Protein AF-A0A453GY41-F1 (afdb_monomer_lite)

Sequence (140 aa):
LYIAIGVFFAGWIEVSCWILTGERQTAVIRSKYVQVLLNQDMSFFDTYGNNGDIVSQVLSDVLLIQSALSEKVGNYIHNMATFFGGLVIGLVNCWQIALLTLATGPFIVAAGGISNIFLHRLAENIQDAYGEAASIAEQV

InterPro domains:
  IPR011527 ABC transporter type 1, transmembrane domain [PF00664] (1-139)
  IPR011527 ABC transporter type 1, transmembrane domain [PS50929] (1-140)
  IPR036640 ABC transporter type 1, transmembrane domain superfamily [G3DSA:1.20.1560.10] (1-140)
  IPR036640 ABC transporter type 1, transmembrane domain superfamily [SSF90123] (2-138)
  IPR039421 Type 1 protein exporter [PTHR24222] (2-140)

Radius of gyration: 24.47 Å; chains: 1; bounding box: 67×41×55 Å

pLDDT: mean 75.43, std 7.46, range [48.84, 91.19]

Foldseek 3Di:
DVVVVVCVVVVVVLVVVLLVVLVVLLVVLVVVVVVVVVPDDVVCCVVCVVPVVVVVVVVVVSNVVSCCVSPVVSVVVVVVCVVVVCLVVLVVPDPVVSVVCVVVVVVVVVVVVVVVVVVVVVVVVVVVVVVVVVVVVVVD

Structure (mmCIF, N/CA/C/O backbone):
data_AF-A0A453GY41-F1
#
_entry.id   AF-A0A453GY41-F1
#
loop_
_atom_site.group_PDB
_atom_site.id
_atom_site.type_symbol
_atom_site.label_atom_id
_atom_site.label_alt_id
_atom_site.label_comp_id
_atom_site.label_asym_id
_atom_site.label_entity_id
_atom_site.label_seq_id
_atom_site.pdbx_PDB_ins_code
_atom_site.Cartn_x
_atom_site.Cartn_y
_atom_site.Cartn_z
_atom_site.occupancy
_atom_site.B_iso_or_equiv
_atom_site.auth_seq_id
_atom_site.auth_comp_id
_atom_site.auth_asym_id
_atom_site.auth_atom_id
_atom_site.pdbx_PDB_model_num
ATOM 1 N N . LEU A 1 1 ? -17.980 -23.582 13.512 1.00 79.69 1 LEU A N 1
ATOM 2 C CA . LEU A 1 1 ? -17.403 -24.447 12.455 1.00 79.69 1 LEU A CA 1
ATOM 3 C C . LEU A 1 1 ? -17.817 -23.995 11.049 1.00 79.69 1 LEU A C 1
ATOM 5 O O . LEU A 1 1 ? -16.946 -23.618 10.287 1.00 79.69 1 LEU A O 1
ATOM 9 N N . TYR A 1 2 ? -19.117 -23.937 10.726 1.00 87.44 2 TYR A N 1
ATOM 10 C CA . TYR A 1 2 ? -19.609 -23.531 9.393 1.00 87.44 2 TYR A CA 1
ATOM 11 C C . TYR A 1 2 ? -19.155 -22.130 8.949 1.00 87.44 2 TYR A C 1
ATOM 13 O O . TYR A 1 2 ? -18.656 -21.960 7.843 1.00 87.44 2 TYR A O 1
ATOM 21 N N . ILE A 1 3 ? -19.260 -21.142 9.844 1.00 88.56 3 ILE A N 1
ATOM 22 C CA . ILE A 1 3 ? -18.827 -19.761 9.574 1.00 88.56 3 ILE A CA 1
ATOM 23 C C . ILE A 1 3 ? -17.307 -19.699 9.349 1.00 88.56 3 ILE A C 1
ATOM 25 O O . ILE A 1 3 ? -16.845 -19.000 8.459 1.00 88.56 3 ILE A O 1
ATOM 29 N N . ALA A 1 4 ? -16.532 -20.486 10.104 1.00 82.56 4 ALA A N 1
ATOM 30 C CA . ALA A 1 4 ? -15.076 -20.538 9.966 1.00 82.56 4 ALA A CA 1
ATOM 31 C C . ALA A 1 4 ? -14.651 -21.131 8.614 1.00 82.56 4 ALA A C 1
ATOM 33 O O . ALA A 1 4 ? -13.753 -20.601 7.970 1.00 82.56 4 ALA A O 1
ATOM 34 N N . ILE A 1 5 ? -15.338 -22.183 8.156 1.00 90.31 5 ILE A N 1
ATOM 35 C CA . ILE A 1 5 ? -15.110 -22.777 6.833 1.00 90.31 5 ILE A CA 1
ATOM 36 C C . ILE A 1 5 ? -15.463 -21.761 5.738 1.00 90.31 5 ILE A C 1
ATOM 38 O O . ILE A 1 5 ? -14.672 -21.549 4.8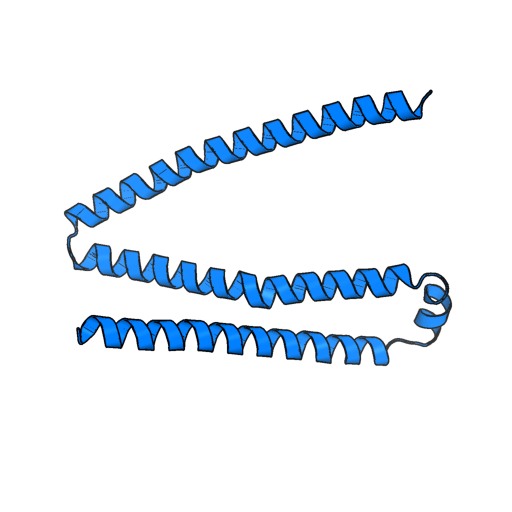25 1.00 90.31 5 ILE A O 1
ATOM 42 N N . GLY A 1 6 ? -16.606 -21.077 5.858 1.00 88.06 6 GLY A N 1
ATOM 43 C CA . GLY A 1 6 ? -17.023 -20.052 4.898 1.00 88.06 6 GLY A CA 1
ATOM 44 C C . GLY A 1 6 ? -16.030 -18.893 4.778 1.00 88.06 6 GLY A C 1
ATOM 45 O O . GLY A 1 6 ? -15.656 -18.528 3.667 1.00 88.06 6 GLY A O 1
ATOM 46 N N . VAL A 1 7 ? -15.550 -18.359 5.905 1.00 86.44 7 VAL A N 1
ATOM 47 C CA . VAL A 1 7 ? -14.554 -17.272 5.925 1.00 86.44 7 VAL A CA 1
ATOM 48 C C . VAL A 1 7 ? -13.214 -17.729 5.351 1.00 86.44 7 VAL A C 1
ATOM 50 O O . VAL A 1 7 ? -12.587 -16.976 4.612 1.00 86.44 7 VAL A O 1
ATOM 53 N N . PHE A 1 8 ? -12.793 -18.965 5.634 1.00 86.19 8 PHE A N 1
ATOM 54 C CA . PHE A 1 8 ? -11.551 -19.512 5.093 1.00 86.19 8 PHE A CA 1
ATOM 55 C C . PHE A 1 8 ? -11.587 -19.585 3.562 1.00 86.19 8 PHE A C 1
ATOM 57 O O . PHE A 1 8 ? -10.681 -19.087 2.898 1.00 86.19 8 PHE A O 1
ATOM 64 N N . PHE A 1 9 ? -12.660 -20.139 2.991 1.00 91.19 9 PHE A N 1
ATOM 65 C CA . PHE A 1 9 ? -12.811 -20.212 1.536 1.00 91.19 9 PHE A CA 1
ATOM 66 C C . PHE A 1 9 ? -12.986 -18.833 0.896 1.00 91.19 9 PHE A C 1
ATOM 68 O O . PHE A 1 9 ? -12.364 -18.564 -0.128 1.00 91.19 9 PHE A O 1
ATOM 75 N N . ALA A 1 10 ? -13.788 -17.951 1.495 1.00 84.19 10 ALA A N 1
ATOM 76 C CA . ALA A 1 10 ? -14.002 -16.605 0.974 1.00 84.19 10 ALA A CA 1
ATOM 77 C C . ALA A 1 10 ? -12.701 -15.788 0.949 1.00 84.19 10 ALA A C 1
ATOM 79 O O . ALA A 1 10 ? -12.360 -15.226 -0.089 1.00 84.19 10 ALA A O 1
ATOM 80 N N . GLY A 1 11 ? -11.938 -15.791 2.048 1.00 80.62 11 GLY A N 1
ATOM 81 C CA . GLY A 1 11 ? -10.648 -15.103 2.116 1.00 80.62 11 GLY A CA 1
ATOM 82 C C . GLY A 1 11 ? -9.624 -15.699 1.153 1.00 80.62 11 GLY A C 1
ATOM 83 O O . GLY A 1 11 ? -8.889 -14.967 0.493 1.00 80.62 11 GLY A O 1
ATOM 84 N N . TRP A 1 12 ? -9.609 -17.025 0.995 1.00 82.06 12 TRP A N 1
ATOM 85 C CA . TRP A 1 12 ? -8.694 -17.671 0.057 1.00 82.06 12 TRP A CA 1
ATOM 86 C C . TRP A 1 12 ? -9.007 -17.316 -1.403 1.00 82.06 12 TRP A C 1
ATOM 88 O O . TRP A 1 12 ? -8.086 -17.066 -2.183 1.00 82.06 12 TRP A O 1
ATOM 98 N N . ILE A 1 13 ? -10.291 -17.221 -1.765 1.00 85.81 13 ILE A N 1
ATOM 99 C CA . ILE A 1 13 ? -10.737 -16.778 -3.094 1.00 85.81 13 ILE A CA 1
ATOM 100 C C . ILE A 1 13 ? -10.410 -15.301 -3.318 1.00 85.81 13 ILE A C 1
ATOM 102 O O . ILE A 1 13 ? -9.930 -14.955 -4.396 1.00 85.81 13 ILE A O 1
ATOM 106 N N . GLU A 1 14 ? -10.639 -14.441 -2.326 1.00 79.25 14 GLU A N 1
ATOM 107 C CA . GLU A 1 14 ? -10.337 -13.010 -2.419 1.00 79.25 14 GLU A CA 1
ATOM 108 C C . GLU A 1 14 ? -8.849 -12.776 -2.698 1.00 79.25 14 GLU A C 1
ATOM 110 O O . GLU A 1 14 ? -8.496 -12.123 -3.683 1.00 79.25 14 GLU A O 1
ATOM 115 N N . VAL A 1 15 ? -7.979 -13.376 -1.882 1.00 77.88 15 VAL A N 1
ATOM 116 C CA . VAL A 1 15 ? -6.523 -13.257 -2.029 1.00 77.88 15 VAL A CA 1
ATOM 117 C C . VAL A 1 15 ? -6.064 -13.845 -3.364 1.00 77.88 15 VAL A C 1
ATOM 119 O O . VAL A 1 15 ? -5.286 -13.216 -4.078 1.00 77.88 15 VAL A O 1
ATOM 122 N N . SER A 1 16 ? -6.589 -15.008 -3.757 1.00 79.19 16 SER A N 1
ATOM 123 C CA . SER A 1 16 ? -6.241 -15.632 -5.041 1.00 79.19 16 SER A CA 1
ATOM 124 C C . SER A 1 16 ? -6.682 -14.786 -6.238 1.00 79.19 16 SER A C 1
ATOM 126 O O . SER A 1 16 ? -5.941 -14.657 -7.211 1.00 79.19 16 SER A O 1
ATOM 128 N N . CYS A 1 17 ? -7.869 -14.175 -6.174 1.00 78.19 17 CYS A N 1
ATOM 129 C CA . CYS A 1 17 ? -8.375 -13.285 -7.217 1.00 78.19 17 CYS A CA 1
ATOM 130 C C . CYS A 1 17 ? -7.501 -12.029 -7.349 1.00 78.19 17 CYS A C 1
ATOM 132 O O . CYS A 1 17 ? -7.188 -11.603 -8.465 1.00 78.19 17 CYS A O 1
ATOM 134 N N . TRP A 1 18 ? -7.045 -11.479 -6.219 1.00 74.12 18 TRP A N 1
ATOM 135 C CA . TRP A 1 18 ? -6.115 -10.351 -6.201 1.00 74.12 18 TRP A CA 1
ATOM 136 C C . TRP A 1 18 ? -4.757 -10.706 -6.802 1.00 74.12 18 TRP A C 1
ATOM 138 O O . TRP A 1 18 ? -4.287 -9.994 -7.691 1.00 74.12 18 TRP A O 1
ATOM 148 N N . ILE A 1 19 ? -4.166 -11.831 -6.393 1.00 74.25 19 ILE A N 1
ATOM 149 C CA . ILE A 1 19 ? -2.886 -12.314 -6.934 1.00 74.25 19 ILE A CA 1
ATOM 150 C C . ILE A 1 19 ? -2.993 -12.523 -8.449 1.00 74.25 19 ILE A C 1
ATOM 152 O O . ILE A 1 19 ? -2.166 -12.011 -9.199 1.00 74.25 19 ILE A O 1
ATOM 156 N N . LEU A 1 20 ? -4.058 -13.179 -8.920 1.00 77.00 20 LEU A N 1
ATOM 157 C CA . LEU A 1 20 ? -4.279 -13.418 -10.348 1.00 77.00 20 LEU A CA 1
ATOM 158 C C . LEU A 1 20 ? -4.463 -12.111 -11.140 1.00 77.00 20 LEU A C 1
ATOM 160 O O . LEU A 1 20 ? -4.015 -11.989 -12.284 1.00 77.00 20 LEU A O 1
ATOM 164 N N . THR A 1 21 ? -5.129 -11.123 -10.543 1.00 76.12 21 THR A N 1
ATOM 165 C CA . THR A 1 21 ? -5.309 -9.796 -11.147 1.00 76.12 21 THR A CA 1
ATOM 166 C C . THR A 1 21 ? -3.982 -9.035 -11.216 1.00 76.12 21 THR A C 1
ATOM 168 O O . THR A 1 21 ? -3.700 -8.405 -12.238 1.00 76.12 21 THR A O 1
ATOM 171 N N . GLY A 1 22 ? -3.140 -9.140 -10.185 1.00 67.75 22 GLY A N 1
ATOM 172 C CA . GLY A 1 22 ? -1.789 -8.577 -10.166 1.00 67.75 22 GLY A CA 1
ATOM 173 C C . GLY A 1 22 ? -0.866 -9.216 -11.208 1.00 67.75 22 GLY A C 1
ATOM 174 O O . GLY A 1 22 ? -0.244 -8.515 -12.013 1.00 67.75 22 GLY A O 1
ATOM 175 N N . GLU A 1 23 ? -0.853 -10.548 -11.295 1.00 70.75 23 GLU A N 1
ATOM 176 C CA . GLU A 1 23 ? -0.074 -11.274 -12.307 1.00 70.75 23 GLU A CA 1
ATOM 177 C C . GLU A 1 23 ? -0.470 -10.878 -13.733 1.00 70.75 23 GLU A C 1
ATOM 179 O O . GLU A 1 23 ? 0.394 -10.650 -14.584 1.00 70.75 23 GLU A O 1
ATOM 184 N N . ARG A 1 24 ? -1.771 -10.720 -14.000 1.00 74.31 24 ARG A N 1
ATOM 185 C CA . ARG A 1 24 ? -2.261 -10.265 -15.309 1.00 74.31 24 ARG A CA 1
ATOM 186 C C . ARG A 1 24 ? -1.793 -8.856 -15.654 1.00 74.31 24 ARG A C 1
ATOM 188 O O . ARG A 1 24 ? -1.348 -8.631 -16.779 1.00 74.31 24 ARG A O 1
ATOM 195 N N . GLN A 1 25 ? -1.873 -7.914 -14.716 1.00 68.81 25 GLN A N 1
ATOM 196 C CA . GLN A 1 25 ? -1.392 -6.547 -14.948 1.00 68.81 25 GLN A CA 1
ATOM 197 C C . GLN A 1 25 ? 0.122 -6.517 -15.185 1.00 68.81 25 GLN A C 1
ATOM 199 O O . GLN A 1 25 ? 0.600 -5.840 -16.101 1.00 68.8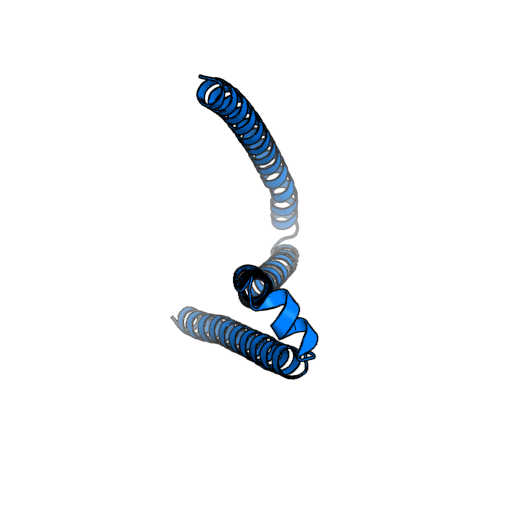1 25 GLN A O 1
ATOM 204 N N . THR A 1 26 ? 0.864 -7.328 -14.431 1.00 69.88 26 THR A N 1
ATOM 205 C CA . THR A 1 26 ? 2.306 -7.520 -14.606 1.00 69.88 26 THR A CA 1
ATOM 206 C C . THR A 1 26 ? 2.614 -8.055 -16.007 1.00 69.88 26 THR A C 1
ATOM 208 O O . THR A 1 26 ? 3.403 -7.463 -16.742 1.00 69.88 26 THR A O 1
ATOM 211 N N . ALA A 1 27 ? 1.933 -9.106 -16.460 1.00 72.31 27 ALA A N 1
ATOM 212 C CA . ALA A 1 27 ? 2.159 -9.661 -17.794 1.00 72.31 27 ALA A CA 1
ATOM 213 C C . ALA A 1 27 ? 1.938 -8.629 -18.921 1.00 72.31 27 ALA A C 1
ATOM 215 O O . ALA A 1 27 ? 2.756 -8.543 -19.840 1.00 72.31 27 ALA A O 1
ATOM 216 N N . VAL A 1 28 ? 0.891 -7.799 -18.820 1.00 79.06 28 VAL A N 1
ATOM 217 C CA . VAL A 1 28 ? 0.558 -6.769 -19.823 1.00 79.06 28 VAL A CA 1
ATOM 218 C C . VAL A 1 28 ? 1.614 -5.666 -19.892 1.00 79.06 28 VAL A C 1
ATOM 220 O O . VAL A 1 28 ? 2.011 -5.255 -20.984 1.00 79.06 28 VAL A O 1
ATOM 223 N N . ILE A 1 29 ? 2.095 -5.177 -18.746 1.00 75.56 29 ILE A N 1
ATOM 224 C CA . ILE A 1 29 ? 3.130 -4.134 -18.730 1.00 75.56 29 ILE A CA 1
ATOM 225 C C . ILE A 1 29 ? 4.434 -4.679 -19.335 1.00 75.56 29 ILE A C 1
ATOM 227 O O . ILE A 1 29 ? 5.059 -4.001 -20.152 1.00 75.56 29 ILE A O 1
ATOM 231 N N . ARG A 1 30 ? 4.793 -5.938 -19.039 1.00 74.38 30 ARG A N 1
ATOM 232 C CA . ARG A 1 30 ? 6.002 -6.575 -19.582 1.00 74.38 30 ARG A CA 1
ATOM 233 C C . ARG A 1 30 ? 5.916 -6.763 -21.097 1.00 74.38 30 ARG A C 1
ATOM 235 O O . ARG A 1 30 ? 6.883 -6.471 -21.797 1.00 74.38 30 ARG A O 1
ATOM 242 N N . SER A 1 31 ? 4.774 -7.213 -21.620 1.00 77.50 31 SER A N 1
ATOM 243 C CA . SER A 1 31 ? 4.601 -7.401 -23.066 1.00 77.50 31 SER A CA 1
ATOM 244 C C . SER A 1 31 ? 4.635 -6.074 -23.823 1.00 77.50 31 SER A C 1
ATOM 246 O O . SER A 1 31 ? 5.274 -5.975 -24.869 1.00 77.50 31 SER A O 1
AT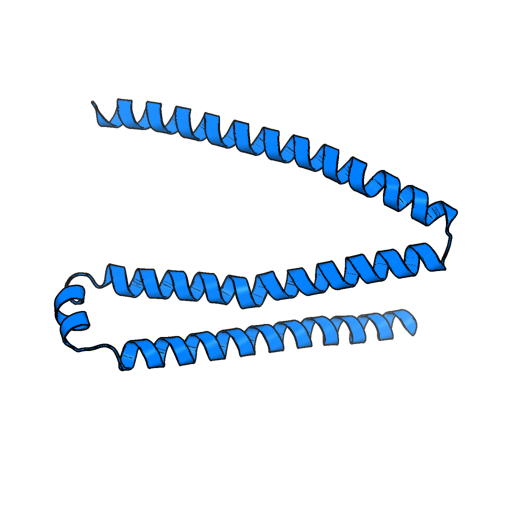OM 248 N N . LYS A 1 32 ? 3.989 -5.037 -23.278 1.00 78.44 32 LYS A N 1
ATOM 249 C CA . LYS A 1 32 ? 3.956 -3.703 -23.888 1.00 78.44 32 LYS A CA 1
ATOM 250 C C . LYS A 1 32 ? 5.340 -3.053 -23.876 1.00 78.44 32 LYS A C 1
ATOM 252 O O . LYS A 1 32 ? 5.722 -2.428 -24.858 1.00 78.44 32 LYS A O 1
ATOM 257 N N . TYR A 1 33 ? 6.109 -3.263 -22.808 1.00 73.62 33 TYR A N 1
ATOM 258 C CA . TYR A 1 33 ? 7.491 -2.803 -22.710 1.00 73.62 33 TYR A CA 1
ATOM 259 C C . TYR A 1 33 ? 8.388 -3.428 -23.786 1.00 73.62 33 TYR A C 1
ATOM 261 O O . TYR A 1 33 ? 9.039 -2.704 -24.535 1.00 73.62 33 TYR A O 1
ATOM 269 N N . VAL A 1 34 ? 8.367 -4.760 -23.927 1.00 77.25 34 VAL A N 1
ATOM 270 C CA . VAL A 1 34 ? 9.151 -5.460 -24.964 1.00 77.25 34 VAL A CA 1
ATOM 271 C C . VAL A 1 34 ? 8.753 -4.987 -26.363 1.00 77.25 34 VAL A C 1
ATOM 273 O O . VAL A 1 34 ? 9.614 -4.767 -27.210 1.00 77.25 34 VAL A O 1
ATOM 276 N N . GLN A 1 35 ? 7.459 -4.768 -26.602 1.00 80.69 35 GLN A N 1
ATOM 277 C CA . GLN A 1 35 ? 6.973 -4.261 -27.883 1.00 80.69 35 GLN A CA 1
ATOM 278 C C . GLN A 1 35 ? 7.464 -2.836 -28.186 1.00 80.69 35 GLN A C 1
ATOM 280 O O . GLN A 1 35 ? 7.797 -2.545 -29.331 1.00 80.69 35 GLN A O 1
ATOM 285 N N . VAL A 1 36 ? 7.517 -1.946 -27.193 1.00 76.06 36 VAL A N 1
ATOM 286 C CA . VAL A 1 36 ? 8.059 -0.586 -27.364 1.00 76.06 36 VAL A CA 1
ATOM 287 C C . VAL A 1 36 ? 9.569 -0.628 -27.603 1.00 76.06 36 VAL A C 1
ATOM 289 O O . VAL A 1 36 ? 10.062 0.085 -28.472 1.00 76.06 36 VAL A O 1
ATOM 292 N N . LEU A 1 37 ? 10.287 -1.506 -26.899 1.00 72.00 37 LEU A N 1
ATOM 293 C CA . LEU A 1 37 ? 11.735 -1.657 -27.039 1.00 72.00 37 LEU A CA 1
ATOM 294 C C . LEU A 1 37 ? 12.139 -2.189 -28.426 1.00 72.00 37 LEU A C 1
ATOM 296 O O . LEU A 1 37 ? 13.130 -1.740 -28.989 1.00 72.00 37 LEU A O 1
ATOM 300 N N . LEU A 1 38 ? 11.345 -3.099 -29.003 1.00 76.00 38 LEU A N 1
ATOM 301 C CA . LEU A 1 38 ? 11.561 -3.642 -30.353 1.00 76.00 38 LEU A CA 1
ATOM 302 C C . LEU A 1 38 ? 11.222 -2.659 -31.486 1.00 76.00 38 LEU A C 1
ATOM 304 O O . LEU A 1 38 ? 11.685 -2.854 -32.604 1.00 76.00 38 LEU A O 1
ATOM 308 N N . ASN A 1 39 ? 10.407 -1.634 -31.217 1.00 79.88 39 ASN A N 1
ATOM 309 C CA . ASN A 1 39 ? 10.027 -0.609 -32.197 1.00 79.88 39 ASN A CA 1
ATOM 310 C C . ASN A 1 39 ? 10.889 0.665 -32.106 1.00 79.88 39 ASN A C 1
ATOM 312 O O . ASN A 1 39 ? 10.578 1.643 -32.781 1.00 79.88 39 ASN A O 1
ATOM 316 N N . GLN A 1 40 ? 11.930 0.690 -31.265 1.00 74.31 40 GLN A N 1
ATOM 317 C CA . GLN A 1 40 ? 12.848 1.828 -31.192 1.00 74.31 40 GLN A CA 1
ATOM 318 C C . GLN A 1 40 ? 13.884 1.793 -32.322 1.00 74.31 40 GLN A C 1
ATOM 320 O O . GLN A 1 40 ? 14.367 0.727 -32.706 1.00 74.31 40 GLN A O 1
ATOM 325 N N . ASP A 1 41 ? 14.221 2.968 -32.852 1.00 72.94 41 ASP A N 1
ATOM 326 C CA . ASP A 1 41 ? 15.109 3.126 -34.001 1.00 72.94 41 ASP A CA 1
ATOM 327 C C . ASP A 1 41 ? 16.540 2.654 -33.697 1.00 72.94 41 ASP A C 1
ATOM 329 O O . ASP A 1 41 ? 17.067 2.840 -32.599 1.00 72.94 41 ASP A O 1
ATOM 333 N N . MET A 1 42 ? 17.226 2.118 -34.713 1.00 64.44 42 MET A N 1
ATOM 334 C CA . MET A 1 42 ? 18.626 1.665 -34.614 1.00 64.44 42 MET A CA 1
ATOM 335 C C . MET A 1 42 ? 19.571 2.781 -34.117 1.00 64.44 42 MET A C 1
ATOM 337 O O . MET A 1 42 ? 20.551 2.500 -33.435 1.00 64.44 42 MET A O 1
ATOM 341 N N . SER A 1 43 ? 19.247 4.054 -34.384 1.00 66.00 43 SER A N 1
ATOM 342 C CA . SER A 1 43 ? 19.995 5.219 -33.881 1.00 66.00 43 SER A CA 1
ATOM 343 C C . SER A 1 43 ? 20.006 5.314 -32.349 1.00 66.00 43 SER A C 1
ATOM 345 O O . SER A 1 43 ? 20.962 5.847 -31.779 1.00 66.00 43 SER A O 1
ATOM 347 N N . PHE A 1 44 ? 18.967 4.801 -31.680 1.00 65.44 44 PHE A N 1
ATOM 348 C CA . PHE A 1 44 ? 18.912 4.689 -30.225 1.00 65.44 44 PHE A CA 1
ATOM 349 C C . PHE A 1 44 ? 19.865 3.584 -29.754 1.00 65.44 44 PHE A C 1
ATOM 351 O O . PHE A 1 44 ? 20.671 3.796 -28.860 1.00 65.44 44 PHE A O 1
ATOM 358 N N . PHE A 1 45 ? 19.885 2.429 -30.415 1.00 64.12 45 PHE A N 1
ATOM 359 C CA . PHE A 1 45 ? 20.837 1.368 -30.074 1.00 64.12 45 PHE A CA 1
ATOM 360 C C . PHE A 1 45 ? 22.301 1.738 -30.356 1.00 64.12 45 PHE A C 1
ATOM 362 O O . PHE A 1 45 ? 23.173 1.251 -29.649 1.00 64.12 45 PHE A O 1
ATOM 369 N N . ASP A 1 46 ? 22.586 2.618 -31.315 1.00 64.56 46 ASP A N 1
ATOM 370 C CA . ASP A 1 46 ? 23.959 3.039 -31.640 1.00 64.56 46 ASP A CA 1
ATOM 371 C C . ASP A 1 46 ? 24.481 4.136 -30.687 1.00 64.56 46 ASP A C 1
ATOM 373 O O . ASP A 1 46 ? 25.621 4.096 -30.230 1.00 64.56 46 ASP A O 1
ATOM 377 N N . THR A 1 47 ? 23.614 5.075 -30.281 1.00 63.19 47 THR A N 1
ATOM 378 C CA . THR A 1 47 ? 23.966 6.125 -29.300 1.00 63.19 47 THR A CA 1
ATOM 379 C C . THR A 1 47 ? 23.976 5.592 -27.860 1.00 63.19 47 THR A C 1
ATOM 381 O O . THR A 1 47 ? 24.796 6.013 -27.045 1.00 63.19 47 THR A O 1
ATOM 384 N N . TYR A 1 48 ? 23.082 4.652 -27.536 1.00 60.09 48 TYR A N 1
ATOM 385 C CA . TYR A 1 48 ? 22.934 4.073 -26.195 1.00 60.09 48 TYR A CA 1
ATOM 386 C C . TYR A 1 48 ? 23.600 2.692 -26.044 1.00 60.09 48 TYR A C 1
ATOM 388 O O . TYR A 1 48 ? 23.715 2.197 -24.925 1.00 60.09 48 TYR A O 1
ATOM 396 N N . GLY A 1 49 ? 24.087 2.071 -27.123 1.00 54.31 49 GLY A N 1
ATOM 397 C CA . GLY A 1 49 ? 24.735 0.749 -27.104 1.00 54.31 49 GLY A CA 1
ATOM 398 C C . GLY A 1 49 ? 26.077 0.712 -26.374 1.00 54.31 49 GLY A C 1
ATOM 399 O O . GLY A 1 49 ? 26.451 -0.330 -25.842 1.00 54.31 49 GLY A O 1
ATOM 400 N N . ASN A 1 50 ? 26.764 1.853 -26.262 1.00 57.69 50 ASN A N 1
ATOM 401 C CA . ASN A 1 50 ? 27.948 1.991 -25.407 1.00 57.69 50 ASN A CA 1
ATOM 402 C C . ASN A 1 50 ? 27.583 2.149 -23.911 1.00 57.69 50 ASN A C 1
ATOM 404 O O . ASN A 1 50 ? 28.418 1.930 -23.038 1.00 57.69 50 ASN A O 1
ATOM 408 N N . ASN A 1 51 ? 26.318 2.475 -23.612 1.00 56.38 51 ASN A N 1
ATOM 409 C CA . ASN A 1 51 ? 25.794 2.796 -22.285 1.00 56.38 51 ASN A CA 1
ATOM 410 C C . ASN A 1 51 ? 24.614 1.864 -21.940 1.00 56.38 51 ASN A C 1
ATOM 412 O O . ASN A 1 51 ? 23.516 2.326 -21.619 1.00 56.38 51 ASN A O 1
ATOM 416 N N . GLY A 1 52 ? 24.833 0.542 -21.996 1.00 61.94 52 GLY A N 1
ATOM 417 C CA . GLY A 1 52 ? 23.825 -0.482 -21.659 1.00 61.94 52 GLY A CA 1
ATOM 418 C C . GLY A 1 52 ? 23.180 -0.323 -20.270 1.00 61.94 52 GLY A C 1
ATOM 419 O O . GLY A 1 52 ? 22.119 -0.887 -20.003 1.00 61.94 52 GLY A O 1
ATOM 420 N N . ASP A 1 53 ? 23.778 0.508 -19.421 1.00 68.75 53 ASP A N 1
ATOM 421 C CA . ASP A 1 53 ? 23.274 0.908 -18.113 1.00 68.75 53 ASP A CA 1
ATOM 422 C C . ASP A 1 53 ? 21.948 1.687 -18.190 1.00 68.75 53 ASP A C 1
ATOM 424 O O . ASP A 1 53 ? 21.034 1.425 -17.418 1.00 68.75 53 ASP A O 1
ATOM 428 N N . ILE A 1 54 ? 21.764 2.566 -19.184 1.00 66.38 54 ILE A N 1
ATOM 429 C CA . ILE A 1 54 ? 20.561 3.418 -19.278 1.00 66.38 54 ILE A CA 1
ATOM 430 C C . ILE A 1 54 ? 19.336 2.587 -19.679 1.00 66.38 54 ILE A C 1
ATOM 432 O O . ILE A 1 54 ? 18.243 2.765 -19.144 1.00 66.38 54 ILE A O 1
ATOM 436 N N . VAL A 1 55 ? 19.514 1.634 -20.599 1.00 71.38 55 VAL A N 1
ATOM 437 C CA . VAL A 1 55 ? 18.443 0.707 -20.998 1.00 71.38 55 VAL A CA 1
ATOM 438 C C . VAL A 1 55 ? 18.065 -0.195 -19.824 1.00 71.38 55 VAL A C 1
ATOM 440 O O . VAL A 1 55 ? 16.878 -0.372 -19.557 1.00 71.38 55 VAL A O 1
ATOM 443 N N . SER A 1 56 ? 19.058 -0.712 -19.094 1.00 71.25 56 SER A N 1
ATOM 444 C CA . SER A 1 56 ? 18.849 -1.511 -17.882 1.00 71.25 56 SER A CA 1
ATOM 445 C C . SER A 1 56 ? 18.137 -0.712 -16.784 1.00 71.25 56 SER A C 1
ATOM 447 O O . SER A 1 56 ? 17.201 -1.212 -16.164 1.00 71.25 56 SER A O 1
ATOM 449 N N . GLN A 1 57 ? 18.509 0.554 -16.596 1.00 76.38 57 GLN A N 1
ATOM 450 C CA . GLN A 1 57 ? 17.907 1.451 -15.614 1.00 76.38 57 GLN A CA 1
ATOM 451 C C . GLN A 1 57 ? 16.446 1.762 -15.942 1.00 76.38 57 GLN A C 1
ATOM 453 O O . GLN A 1 57 ? 15.583 1.584 -15.089 1.00 76.38 57 GLN A O 1
ATOM 458 N N . VAL A 1 58 ? 16.136 2.112 -17.193 1.00 74.50 58 VAL A N 1
ATOM 459 C CA . VAL A 1 58 ? 14.748 2.331 -17.637 1.00 74.50 58 VAL A CA 1
ATOM 460 C C . VAL A 1 58 ? 13.918 1.051 -17.504 1.00 74.50 58 VAL A C 1
ATOM 462 O O . VAL A 1 58 ? 12.747 1.102 -17.127 1.00 74.50 58 VAL A O 1
ATOM 465 N N . LEU A 1 59 ? 14.508 -0.112 -17.790 1.00 75.25 59 LEU A N 1
ATOM 466 C CA . LEU A 1 59 ? 13.858 -1.407 -17.592 1.00 75.25 59 LEU A CA 1
ATOM 467 C C . LEU A 1 59 ? 13.567 -1.653 -16.105 1.00 75.25 59 LEU A C 1
ATOM 469 O O . LEU A 1 59 ? 12.466 -2.078 -15.760 1.00 75.25 59 LEU A O 1
ATOM 473 N N . SER A 1 60 ? 14.519 -1.328 -15.232 1.00 78.75 60 SER A N 1
ATOM 474 C CA . SER A 1 60 ? 14.380 -1.419 -13.777 1.00 78.75 60 SER A CA 1
ATOM 475 C C . SER A 1 60 ? 13.287 -0.484 -13.244 1.00 78.75 60 SER A C 1
ATOM 477 O O . SER A 1 60 ? 12.437 -0.917 -12.466 1.00 78.75 60 SER A O 1
ATOM 479 N N . ASP A 1 61 ? 13.221 0.756 -13.732 1.00 80.25 61 ASP A N 1
ATOM 480 C CA . ASP A 1 61 ? 12.186 1.728 -13.360 1.00 80.25 61 ASP A CA 1
ATOM 481 C C . ASP A 1 61 ? 10.790 1.264 -13.798 1.00 80.25 61 ASP A C 1
ATOM 483 O O . ASP A 1 61 ? 9.821 1.349 -13.038 1.00 80.25 61 ASP A O 1
ATOM 487 N N . VAL A 1 62 ? 10.673 0.701 -15.005 1.00 75.31 62 VAL A N 1
ATOM 488 C CA . VAL A 1 62 ? 9.412 0.121 -15.489 1.00 75.31 62 VAL A CA 1
ATOM 489 C C . VAL A 1 62 ? 9.002 -1.090 -14.649 1.00 75.31 62 VAL A C 1
ATOM 491 O O . VAL A 1 62 ? 7.819 -1.229 -14.328 1.00 75.31 62 VAL A O 1
ATOM 494 N N . LEU A 1 63 ? 9.949 -1.944 -14.254 1.00 75.69 63 LEU A N 1
ATOM 495 C CA . LEU A 1 63 ? 9.684 -3.071 -13.355 1.00 75.69 63 LEU A CA 1
ATOM 496 C C . LEU A 1 63 ? 9.267 -2.601 -11.955 1.00 75.69 63 LEU A C 1
ATOM 498 O O . LEU A 1 63 ? 8.363 -3.195 -11.366 1.00 75.69 63 LEU A O 1
ATOM 502 N N . LEU A 1 64 ? 9.855 -1.520 -11.439 1.00 78.88 64 LEU A N 1
ATOM 503 C CA . LEU A 1 64 ? 9.454 -0.889 -10.177 1.00 78.88 64 LEU A CA 1
ATOM 504 C C . LEU A 1 64 ? 8.028 -0.334 -10.245 1.00 78.88 64 LEU A C 1
ATOM 506 O O . LEU A 1 64 ? 7.225 -0.567 -9.343 1.00 78.88 64 LEU A O 1
ATOM 510 N N . ILE A 1 65 ? 7.676 0.351 -11.333 1.00 74.81 65 ILE A N 1
ATOM 511 C CA . ILE A 1 65 ? 6.314 0.864 -11.550 1.00 74.81 65 ILE A CA 1
ATOM 512 C C . ILE A 1 65 ? 5.318 -0.295 -11.671 1.00 74.81 65 ILE A C 1
ATOM 514 O O . ILE A 1 65 ? 4.228 -0.248 -11.102 1.00 74.81 65 ILE A O 1
ATOM 518 N N . GLN A 1 66 ? 5.693 -1.357 -12.380 1.00 70.75 66 GLN A N 1
ATOM 519 C CA . GLN A 1 66 ? 4.870 -2.550 -12.553 1.00 70.75 66 GLN A CA 1
ATOM 520 C C . GLN A 1 66 ? 4.615 -3.277 -11.231 1.00 70.75 66 GLN A C 1
ATOM 522 O O . GLN A 1 66 ? 3.474 -3.633 -10.937 1.00 70.75 66 GLN A O 1
ATOM 527 N N . SER A 1 67 ? 5.656 -3.487 -10.430 1.00 71.06 67 SER A N 1
ATOM 528 C CA . SER A 1 67 ? 5.536 -4.127 -9.117 1.00 71.06 67 SER A CA 1
ATOM 529 C C . SER A 1 67 ? 4.751 -3.247 -8.141 1.00 71.06 67 SER A C 1
ATOM 531 O O . SER A 1 67 ? 3.860 -3.745 -7.451 1.00 71.06 67 SER A O 1
ATOM 533 N N . ALA A 1 68 ? 4.946 -1.925 -8.177 1.00 70.50 68 ALA A N 1
ATOM 534 C CA . ALA A 1 68 ? 4.113 -0.983 -7.432 1.00 70.50 68 ALA A CA 1
ATOM 535 C C . ALA A 1 68 ? 2.628 -1.046 -7.848 1.00 70.50 68 ALA A C 1
ATOM 537 O O . ALA A 1 68 ? 1.747 -1.016 -6.988 1.00 70.50 68 ALA A O 1
ATOM 538 N N . LEU A 1 69 ? 2.330 -1.177 -9.142 1.00 69.94 69 LEU A N 1
ATOM 539 C CA . LEU A 1 69 ? 0.958 -1.319 -9.640 1.00 69.94 69 LEU A CA 1
ATOM 540 C C . LEU A 1 69 ? 0.335 -2.669 -9.264 1.00 69.94 69 LEU A C 1
ATOM 542 O O . LEU A 1 69 ? -0.818 -2.712 -8.852 1.00 69.94 69 LEU A O 1
ATOM 546 N N . SER A 1 70 ? 1.079 -3.767 -9.373 1.00 66.00 70 SER A N 1
ATOM 547 C CA . SER A 1 70 ? 0.550 -5.110 -9.117 1.00 66.00 70 SER A CA 1
ATOM 548 C C . SER A 1 70 ? 0.322 -5.380 -7.628 1.00 66.00 70 SER A C 1
ATOM 550 O O . SER A 1 70 ? -0.717 -5.912 -7.244 1.00 66.00 70 SER A O 1
ATOM 552 N N . GLU A 1 71 ? 1.279 -5.018 -6.777 1.00 68.06 71 GLU A N 1
ATOM 553 C CA . GLU A 1 71 ? 1.257 -5.383 -5.358 1.00 68.06 71 GLU A CA 1
ATOM 554 C C . GLU A 1 71 ? 0.633 -4.281 -4.492 1.00 68.06 71 GLU A C 1
ATOM 556 O O . GLU A 1 71 ? -0.195 -4.531 -3.611 1.00 68.06 71 GLU A O 1
ATOM 561 N N . LYS A 1 72 ? 0.998 -3.025 -4.759 1.00 71.50 72 LYS A N 1
ATOM 562 C CA . LYS A 1 72 ? 0.643 -1.899 -3.889 1.00 71.50 72 LYS A CA 1
ATOM 563 C C . LYS A 1 72 ? -0.778 -1.408 -4.139 1.00 71.50 72 LYS A C 1
ATOM 565 O O . LYS A 1 72 ? -1.481 -1.103 -3.178 1.00 71.50 72 LYS A O 1
ATOM 570 N N . VAL A 1 73 ? -1.236 -1.385 -5.394 1.00 70.31 73 VAL A N 1
ATOM 571 C CA . VAL A 1 73 ? -2.619 -0.985 -5.726 1.00 70.31 73 VAL A CA 1
ATOM 572 C C . VAL A 1 73 ? -3.623 -2.025 -5.241 1.00 70.31 73 VAL A C 1
ATOM 574 O O . VAL A 1 73 ? -4.692 -1.653 -4.759 1.00 70.31 73 VAL A O 1
ATOM 577 N N . GLY A 1 74 ? -3.265 -3.312 -5.291 1.00 69.38 74 GLY A N 1
ATOM 578 C CA . GLY A 1 74 ? -4.126 -4.374 -4.777 1.00 69.38 74 GLY A CA 1
ATOM 579 C C . GLY A 1 74 ? -4.371 -4.278 -3.284 1.00 69.38 74 GLY A C 1
ATOM 580 O O . GLY A 1 74 ? -5.517 -4.197 -2.836 1.00 69.38 74 GLY A O 1
ATOM 581 N N . ASN A 1 75 ? -3.289 -4.144 -2.523 1.00 72.81 75 ASN A N 1
ATOM 582 C CA . ASN A 1 75 ? -3.378 -3.893 -1.090 1.00 72.81 75 ASN A CA 1
ATOM 583 C C . ASN A 1 75 ? -4.087 -2.570 -0.773 1.00 72.81 75 ASN A C 1
ATOM 585 O O . ASN A 1 75 ? -4.835 -2.492 0.200 1.00 72.81 75 ASN A O 1
ATOM 589 N N . TYR A 1 76 ? -3.905 -1.533 -1.594 1.00 74.06 76 TYR A N 1
ATOM 590 C CA . TYR A 1 76 ? -4.584 -0.253 -1.404 1.00 74.06 76 TYR A CA 1
ATOM 591 C C . TYR A 1 76 ? -6.105 -0.377 -1.548 1.00 74.06 76 TYR A C 1
ATOM 593 O O . TYR A 1 76 ? -6.846 0.089 -0.684 1.00 74.06 76 TYR A O 1
ATOM 601 N N . ILE A 1 77 ? -6.580 -1.050 -2.597 1.00 75.94 77 ILE A N 1
ATOM 602 C CA . ILE A 1 77 ? -8.015 -1.253 -2.828 1.00 75.94 77 ILE A CA 1
ATOM 603 C C . ILE A 1 77 ? -8.615 -2.166 -1.756 1.00 75.94 77 ILE A C 1
ATOM 605 O O . ILE A 1 77 ? -9.695 -1.856 -1.257 1.00 75.94 77 ILE A O 1
ATOM 609 N N . HIS A 1 78 ? -7.920 -3.238 -1.358 1.00 76.38 78 HIS A N 1
ATOM 610 C CA . HIS A 1 78 ? -8.366 -4.101 -0.258 1.00 76.38 78 HIS A CA 1
ATOM 611 C C . HIS A 1 78 ? -8.493 -3.315 1.055 1.00 76.38 78 HIS A C 1
ATOM 613 O O . HIS A 1 78 ? -9.541 -3.345 1.696 1.00 76.38 78 HIS A O 1
ATOM 619 N N . ASN A 1 79 ? -7.474 -2.535 1.424 1.00 76.25 79 ASN A N 1
ATOM 620 C CA . ASN A 1 79 ? -7.523 -1.693 2.621 1.00 76.25 79 ASN A CA 1
ATOM 621 C C . ASN A 1 79 ? -8.656 -0.666 2.555 1.00 76.25 79 ASN A C 1
ATOM 623 O O . ASN A 1 79 ? -9.329 -0.424 3.555 1.00 76.25 79 ASN A O 1
ATOM 627 N N . MET A 1 80 ? -8.903 -0.088 1.381 1.00 75.75 80 MET A N 1
ATOM 628 C CA . MET A 1 80 ? -9.978 0.876 1.190 1.00 75.75 80 MET A CA 1
ATOM 629 C C . MET A 1 80 ? -11.359 0.212 1.298 1.00 75.75 80 MET A C 1
ATOM 631 O O . MET A 1 80 ? -12.238 0.734 1.982 1.00 75.75 80 MET A O 1
ATOM 635 N N . ALA A 1 81 ? -11.539 -0.974 0.715 1.00 78.75 81 ALA A N 1
ATOM 636 C CA . ALA A 1 81 ? -12.759 -1.767 0.852 1.00 78.75 81 ALA A CA 1
ATOM 637 C C . ALA A 1 81 ? -13.013 -2.176 2.311 1.00 78.75 81 ALA A C 1
ATOM 639 O O . ALA A 1 81 ? -14.128 -2.010 2.805 1.00 78.75 81 ALA A O 1
ATOM 640 N N . THR A 1 82 ? -11.982 -2.630 3.025 1.00 79.19 82 THR A N 1
ATOM 641 C CA . THR A 1 82 ? -12.058 -2.979 4.451 1.00 79.19 82 THR A CA 1
ATOM 642 C C . THR A 1 82 ? -12.360 -1.758 5.317 1.00 79.19 82 THR A C 1
ATOM 644 O O . THR A 1 82 ? -13.154 -1.852 6.252 1.00 79.19 82 THR A O 1
ATOM 647 N N . PHE A 1 83 ? -11.803 -0.592 4.987 1.00 79.00 83 PHE A N 1
ATOM 648 C CA . PHE A 1 83 ? -12.105 0.660 5.676 1.00 79.00 83 PHE A CA 1
ATOM 649 C C . PHE A 1 83 ? -13.585 1.041 5.537 1.00 79.00 83 PHE A C 1
ATOM 651 O O . PHE A 1 83 ? -14.261 1.277 6.540 1.00 79.00 83 PHE A O 1
ATOM 658 N N . PHE A 1 84 ? -14.118 1.036 4.312 1.00 80.94 84 PHE A N 1
ATOM 659 C CA . PHE A 1 84 ? -15.533 1.332 4.076 1.00 80.94 84 PHE A CA 1
ATOM 660 C C . PHE A 1 84 ? -16.459 0.254 4.649 1.00 80.94 84 PHE A C 1
ATOM 662 O O . PHE A 1 84 ? -17.466 0.585 5.273 1.00 80.94 84 PHE A O 1
ATOM 669 N N . GLY A 1 85 ? -16.104 -1.024 4.507 1.00 81.69 85 GLY A N 1
ATOM 670 C CA . GLY A 1 85 ? -16.840 -2.140 5.098 1.00 81.69 85 GLY A CA 1
ATOM 671 C C . GLY A 1 85 ? -16.909 -2.034 6.621 1.00 81.69 85 GLY A C 1
ATOM 672 O O . GLY A 1 85 ? -17.991 -2.135 7.197 1.00 81.69 85 GLY A O 1
ATOM 673 N N . GLY A 1 86 ? -15.785 -1.736 7.276 1.00 75.12 86 GLY A N 1
ATOM 674 C CA . GLY A 1 86 ? -15.723 -1.495 8.717 1.00 75.12 86 GLY A CA 1
ATOM 675 C C . GLY A 1 86 ? -16.559 -0.291 9.160 1.00 75.12 86 GLY A C 1
ATOM 676 O O . GLY A 1 86 ? -17.273 -0.384 10.157 1.00 75.12 86 GLY A O 1
ATOM 677 N N . LEU A 1 87 ? -16.542 0.806 8.393 1.00 76.06 87 LEU A N 1
ATOM 678 C CA . LEU A 1 87 ? -17.379 1.988 8.642 1.00 76.06 87 LEU A CA 1
ATOM 679 C C . LEU A 1 87 ? -18.875 1.659 8.590 1.00 76.06 87 LEU A C 1
ATOM 681 O O . LEU A 1 87 ? -19.624 2.030 9.495 1.00 76.06 87 LEU A O 1
ATOM 685 N N . VAL A 1 88 ? -19.307 0.933 7.556 1.00 79.62 88 VAL A N 1
ATOM 686 C CA . VAL A 1 88 ? -20.712 0.543 7.370 1.00 79.62 88 VAL A CA 1
ATOM 687 C C . VAL A 1 88 ? -21.160 -0.423 8.469 1.00 79.62 88 VAL A C 1
ATOM 689 O O . VAL A 1 88 ? -22.198 -0.203 9.090 1.00 79.62 88 VAL A O 1
ATOM 692 N N . ILE A 1 89 ? -20.368 -1.456 8.771 1.00 77.25 89 ILE A N 1
ATOM 693 C CA . ILE A 1 89 ? -20.686 -2.433 9.825 1.00 77.25 89 ILE A CA 1
ATOM 694 C C . ILE A 1 89 ? -20.710 -1.762 11.207 1.00 77.25 89 ILE A C 1
ATOM 696 O O . ILE A 1 89 ? -21.581 -2.067 12.025 1.00 77.25 89 ILE A O 1
ATOM 700 N N . GLY A 1 90 ? -19.793 -0.825 11.463 1.00 72.31 90 GLY A N 1
ATOM 701 C CA . GLY A 1 90 ? -19.756 -0.042 12.697 1.00 72.31 90 GLY A CA 1
ATOM 702 C C . GLY A 1 90 ? -21.031 0.778 12.892 1.00 72.31 90 GLY A C 1
ATOM 703 O O . GLY A 1 90 ? -21.663 0.686 13.945 1.00 72.31 90 GLY A O 1
ATOM 704 N N . LEU A 1 91 ? -21.451 1.511 11.856 1.00 71.12 91 LEU A N 1
ATOM 705 C CA . LEU A 1 91 ? -22.677 2.316 11.872 1.00 71.12 91 LEU A CA 1
ATOM 706 C C . LEU A 1 91 ? -23.943 1.470 12.074 1.00 71.12 91 LEU A C 1
ATOM 708 O O . LEU A 1 91 ? -24.855 1.910 12.773 1.00 71.12 91 LEU A O 1
ATOM 712 N N . VAL A 1 92 ? -23.994 0.267 11.493 1.00 74.12 92 VAL A N 1
ATOM 713 C CA . VAL A 1 92 ? -25.157 -0.633 11.585 1.00 74.12 92 VAL A CA 1
ATOM 714 C C . VAL A 1 92 ? -25.265 -1.312 12.953 1.00 74.12 92 VAL A C 1
ATOM 716 O O . VAL A 1 92 ? -26.371 -1.430 13.475 1.00 74.12 92 VAL A O 1
ATOM 719 N N . ASN A 1 93 ? -24.154 -1.758 13.552 1.00 68.81 93 ASN A N 1
ATOM 720 C CA . ASN A 1 93 ? -24.216 -2.553 14.783 1.00 68.81 93 ASN A CA 1
ATOM 721 C C . ASN A 1 93 ? -24.519 -1.722 16.034 1.00 68.81 93 ASN A C 1
ATOM 723 O O . ASN A 1 93 ? -25.336 -2.156 16.838 1.00 68.81 93 ASN A O 1
ATOM 727 N N . CYS A 1 94 ? -23.888 -0.558 16.227 1.00 62.66 94 CYS A N 1
ATOM 728 C CA . CYS A 1 94 ? -24.213 0.352 17.331 1.00 62.66 94 CYS A CA 1
ATOM 729 C C . CYS A 1 94 ? -23.653 1.760 17.072 1.00 62.66 94 CYS A C 1
ATOM 731 O O . CYS A 1 94 ? -22.447 1.990 17.181 1.00 62.66 94 CYS A O 1
ATOM 733 N N . TRP A 1 95 ? -24.541 2.734 16.873 1.00 72.06 95 TRP A N 1
ATOM 734 C CA . TRP A 1 95 ? -24.217 4.164 16.744 1.00 72.06 95 TRP A CA 1
ATOM 735 C C . TRP A 1 95 ? -23.292 4.706 17.859 1.00 72.06 95 TRP A C 1
ATOM 737 O O . TRP A 1 95 ? -22.397 5.504 17.586 1.00 72.06 95 TRP A O 1
ATOM 747 N N . GLN A 1 96 ? -23.448 4.242 19.108 1.00 67.19 96 GLN A N 1
ATOM 748 C CA . GLN A 1 96 ? -22.634 4.706 20.244 1.00 67.19 96 GLN A CA 1
ATOM 749 C C . GLN A 1 96 ? -21.177 4.227 20.200 1.00 67.19 96 GLN A C 1
ATOM 751 O O . GLN A 1 96 ? -20.271 4.993 20.521 1.00 67.19 96 GLN A O 1
ATOM 756 N N . ILE A 1 97 ? -20.938 2.974 19.805 1.00 66.56 97 ILE A N 1
ATOM 757 C CA . ILE A 1 97 ? -19.585 2.396 19.771 1.00 66.56 97 ILE A CA 1
ATOM 758 C C . ILE A 1 97 ? -18.856 2.870 18.507 1.00 66.56 97 ILE A C 1
ATOM 760 O O . ILE A 1 97 ? -17.668 3.172 18.558 1.00 66.56 97 ILE A O 1
ATOM 764 N N . ALA A 1 98 ? -19.590 3.032 17.399 1.00 70.19 98 ALA A N 1
ATOM 765 C CA . ALA A 1 98 ? -19.065 3.557 16.142 1.00 70.19 98 ALA A CA 1
ATOM 766 C C . ALA A 1 98 ? -18.512 4.981 16.280 1.00 70.19 98 ALA A C 1
ATOM 768 O O . ALA A 1 98 ? -17.419 5.256 15.791 1.00 70.19 98 ALA A O 1
ATOM 769 N N . LEU A 1 99 ? -19.219 5.872 16.986 1.00 67.75 99 LEU A N 1
ATOM 770 C CA . LEU A 1 99 ? -18.735 7.230 17.262 1.00 67.75 99 LEU A CA 1
ATOM 771 C C . LEU A 1 99 ? -17.447 7.233 18.090 1.00 67.75 99 LEU A C 1
ATOM 773 O O . LEU A 1 99 ? -16.556 8.039 17.831 1.00 67.75 99 LEU A O 1
ATOM 777 N N . LEU A 1 100 ? -17.323 6.313 19.051 1.00 68.81 100 LEU A N 1
ATOM 778 C CA . LEU A 1 100 ? -16.117 6.184 19.865 1.00 68.81 100 LEU A CA 1
ATOM 779 C C . LEU A 1 100 ? -14.925 5.715 19.018 1.00 68.81 100 LEU A C 1
ATOM 781 O O . LEU A 1 100 ? -13.847 6.295 19.111 1.00 68.81 100 LEU A O 1
ATOM 785 N N . THR A 1 101 ? -15.117 4.719 18.148 1.00 70.56 101 THR A N 1
ATOM 786 C CA . THR A 1 101 ? -14.071 4.240 17.227 1.00 70.56 101 THR A CA 1
ATOM 787 C C . THR A 1 101 ? -13.682 5.299 16.194 1.00 70.56 101 THR A C 1
ATOM 789 O O . THR A 1 101 ? -12.505 5.456 15.870 1.00 70.56 101 THR A O 1
ATOM 792 N N . LEU A 1 102 ? -14.652 6.071 15.704 1.00 73.44 102 LEU A N 1
ATOM 793 C CA . LEU A 1 102 ? -14.410 7.159 14.758 1.00 73.44 102 LEU A CA 1
ATOM 794 C C . LEU A 1 102 ? -13.694 8.345 15.422 1.00 73.44 102 LEU A C 1
ATOM 796 O O . LEU A 1 102 ? -12.964 9.056 14.743 1.00 73.44 102 LEU A O 1
ATOM 800 N N . ALA A 1 103 ? -13.836 8.527 16.740 1.00 75.12 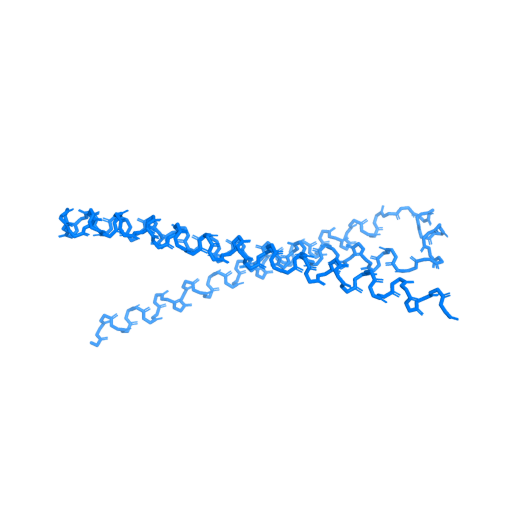103 ALA A N 1
ATOM 801 C CA . ALA A 1 103 ? -13.085 9.512 17.519 1.00 75.12 103 ALA A CA 1
ATOM 802 C C . ALA A 1 103 ? -11.667 9.035 17.898 1.00 75.12 103 ALA A C 1
ATOM 804 O O . ALA A 1 103 ? -10.731 9.836 17.897 1.00 75.12 103 ALA A O 1
ATOM 805 N N . THR A 1 104 ? -11.465 7.745 18.189 1.00 75.00 104 THR A N 1
ATOM 806 C CA . THR A 1 104 ? -10.129 7.203 18.506 1.00 75.00 104 THR A CA 1
ATOM 807 C C . THR A 1 104 ? -9.254 7.005 17.268 1.00 75.00 104 THR A C 1
ATOM 809 O O . THR A 1 104 ? -8.035 7.145 17.366 1.00 75.00 104 THR A O 1
ATOM 812 N N . GLY A 1 105 ? -9.849 6.758 16.096 1.00 78.62 105 GLY A N 1
ATOM 813 C CA . GLY A 1 105 ? -9.148 6.679 14.810 1.00 78.62 105 GLY A CA 1
ATOM 814 C C . GLY A 1 105 ? -8.224 7.877 14.523 1.00 78.62 105 GLY A C 1
ATOM 815 O O . GLY A 1 105 ? -7.014 7.684 14.400 1.00 78.62 105 GLY A O 1
ATOM 816 N N . PRO A 1 106 ? -8.732 9.122 14.466 1.00 79.38 106 PRO A N 1
ATOM 817 C CA . PRO A 1 106 ? -7.911 10.305 14.232 1.00 79.38 106 PRO A CA 1
ATOM 818 C C . PRO A 1 106 ? -6.923 10.581 15.370 1.00 79.38 106 PRO A C 1
ATOM 820 O O . PRO A 1 106 ? -5.854 11.118 15.103 1.00 79.38 106 PRO A O 1
ATOM 823 N N . PHE A 1 107 ? -7.212 10.178 16.614 1.00 82.19 107 PHE A N 1
ATOM 824 C CA . PHE A 1 107 ? -6.258 10.315 17.721 1.00 82.19 107 PHE A CA 1
ATOM 825 C C . PHE A 1 107 ? -5.024 9.418 17.530 1.00 82.19 107 PHE A C 1
ATOM 827 O O . PHE A 1 107 ? -3.891 9.868 17.698 1.00 82.19 107 PHE A O 1
ATOM 834 N N . ILE A 1 108 ? -5.233 8.168 17.106 1.00 82.31 108 ILE A N 1
ATOM 835 C CA . ILE A 1 108 ? -4.149 7.229 16.783 1.00 82.31 108 ILE A CA 1
ATOM 836 C C . ILE A 1 108 ? -3.370 7.705 15.553 1.00 82.31 108 ILE A C 1
ATOM 838 O O . ILE A 1 108 ? -2.140 7.676 15.562 1.00 82.31 108 ILE A O 1
ATOM 842 N N . VAL A 1 109 ? -4.062 8.187 14.515 1.00 83.50 109 VAL A N 1
ATOM 843 C CA . VAL A 1 109 ? -3.415 8.738 13.313 1.00 83.50 109 VAL A CA 1
ATOM 844 C C . VAL A 1 109 ? -2.597 9.986 13.647 1.00 83.50 109 VAL A C 1
ATOM 846 O O . VAL A 1 109 ? -1.477 10.117 13.163 1.00 83.50 109 VAL A O 1
ATOM 849 N N . ALA A 1 110 ? -3.099 10.875 14.506 1.00 84.19 110 ALA A N 1
ATOM 850 C CA . ALA A 1 110 ? -2.361 12.053 14.952 1.00 84.19 110 ALA A CA 1
ATOM 851 C C . ALA A 1 110 ? -1.101 11.667 15.743 1.00 84.19 110 ALA A C 1
ATOM 853 O O . ALA A 1 110 ? -0.016 12.163 15.442 1.00 84.19 110 ALA A O 1
ATOM 854 N N . ALA A 1 111 ? -1.218 10.742 16.702 1.00 83.50 111 ALA A N 1
ATOM 855 C CA . ALA A 1 111 ? -0.075 10.248 17.469 1.00 83.50 111 ALA A CA 1
ATOM 856 C C . ALA A 1 111 ? 0.970 9.565 16.565 1.00 83.50 111 ALA A C 1
ATOM 858 O O . ALA A 1 111 ? 2.154 9.896 16.625 1.00 83.50 111 ALA A O 1
ATOM 859 N N . GLY A 1 112 ? 0.531 8.677 15.668 1.00 82.88 112 GLY A N 1
ATOM 860 C CA . GLY A 1 112 ? 1.407 8.005 14.707 1.00 82.88 112 GLY A CA 1
ATOM 861 C C . GLY A 1 112 ? 2.036 8.962 13.690 1.00 82.88 112 GLY A C 1
ATOM 862 O O . GLY A 1 112 ? 3.194 8.784 13.311 1.00 82.88 112 GLY A O 1
ATOM 863 N N . GLY A 1 113 ? 1.309 10.001 13.274 1.00 84.62 113 GLY A N 1
ATOM 864 C CA . GLY A 1 113 ? 1.801 11.045 12.377 1.00 84.62 113 GLY A CA 1
ATOM 865 C C . GLY A 1 113 ? 2.919 11.869 13.010 1.00 84.62 113 GLY A C 1
ATOM 866 O O . GLY A 1 113 ? 3.955 12.075 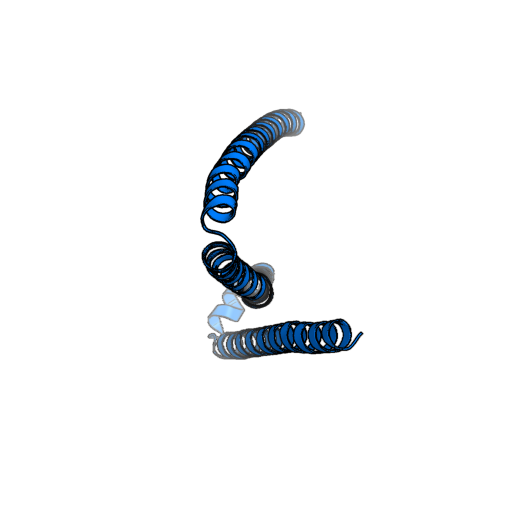12.382 1.00 84.62 113 GLY A O 1
ATOM 867 N N . ILE A 1 114 ? 2.763 12.262 14.277 1.00 86.38 114 ILE A N 1
ATOM 868 C CA . ILE A 1 114 ? 3.807 12.973 15.031 1.00 86.38 114 ILE A CA 1
ATOM 869 C C . ILE A 1 114 ? 5.070 12.112 15.145 1.00 86.38 114 ILE A C 1
ATOM 871 O O . ILE A 1 114 ? 6.167 12.604 14.880 1.00 86.38 114 ILE A O 1
ATOM 875 N N . SER A 1 115 ? 4.932 10.824 15.474 1.00 80.75 115 SER A N 1
ATOM 876 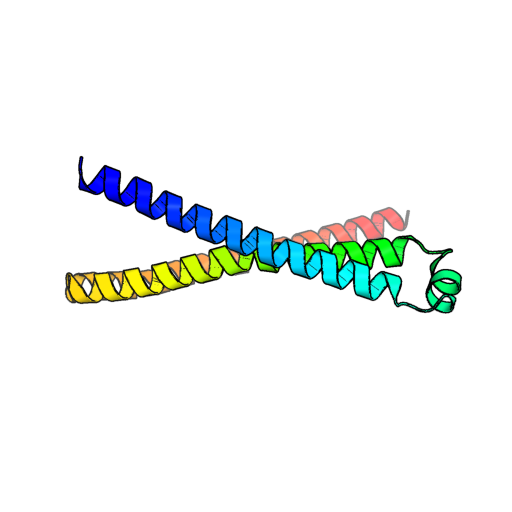C CA . SER A 1 115 ? 6.073 9.904 15.550 1.00 80.75 115 SER A CA 1
ATOM 877 C C . SER A 1 115 ? 6.773 9.713 14.200 1.00 80.75 115 SER A C 1
ATOM 879 O O . SER A 1 115 ? 8.001 9.717 14.155 1.00 80.75 115 SER A O 1
ATOM 881 N N . ASN A 1 116 ? 6.024 9.599 13.098 1.00 82.31 116 ASN A N 1
ATOM 882 C CA . ASN A 1 116 ? 6.603 9.487 11.754 1.00 82.31 116 ASN A CA 1
ATOM 883 C C . ASN A 1 116 ? 7.342 10.761 11.332 1.00 82.31 116 ASN A C 1
ATOM 885 O O . ASN A 1 116 ? 8.450 10.673 10.811 1.00 82.31 116 ASN A O 1
ATOM 889 N N . ILE A 1 117 ? 6.773 11.942 11.592 1.00 85.31 117 ILE A N 1
ATOM 890 C CA . ILE A 1 117 ? 7.432 13.225 11.298 1.00 85.31 117 ILE A CA 1
ATOM 891 C C . ILE A 1 117 ? 8.718 13.362 12.117 1.00 85.31 117 ILE A C 1
ATOM 893 O O . ILE A 1 117 ? 9.743 13.790 11.590 1.00 85.31 117 ILE A O 1
ATOM 897 N N . PHE A 1 118 ? 8.682 12.980 13.394 1.00 86.12 118 PHE A N 1
ATOM 898 C CA . PHE A 1 118 ? 9.856 13.021 14.259 1.00 86.12 118 PHE A CA 1
ATOM 899 C C . PHE A 1 118 ? 10.962 12.078 13.765 1.00 86.12 118 PHE A C 1
ATOM 901 O O . PHE A 1 118 ? 12.117 12.488 13.669 1.00 86.12 118 PHE A O 1
ATOM 908 N N . LEU A 1 119 ? 10.605 10.848 13.384 1.00 84.94 119 LEU A N 1
ATOM 909 C CA . LEU A 1 119 ? 11.537 9.882 12.797 1.00 84.94 119 LEU A CA 1
ATOM 910 C C . LEU A 1 119 ? 12.119 10.370 11.471 1.00 84.94 119 LEU A C 1
ATOM 912 O O . LEU A 1 119 ? 13.322 10.251 11.269 1.00 84.94 119 LEU A O 1
ATOM 916 N N . HIS A 1 120 ? 11.298 10.949 10.593 1.00 83.38 120 HIS A N 1
ATOM 917 C CA . HIS A 1 120 ? 11.765 11.456 9.305 1.00 83.38 120 HIS A CA 1
ATOM 918 C C . HIS A 1 120 ? 12.760 12.607 9.481 1.00 83.38 120 HIS A C 1
ATOM 920 O O . HIS A 1 120 ? 13.797 12.628 8.827 1.00 83.38 120 HIS A O 1
ATOM 926 N N . ARG A 1 121 ? 12.488 13.530 10.411 1.00 82.31 121 ARG A N 1
ATOM 927 C CA . ARG A 1 121 ? 13.425 14.616 10.736 1.00 82.31 121 ARG A CA 1
ATOM 928 C C . ARG A 1 121 ? 14.713 14.105 11.368 1.00 82.31 121 ARG A C 1
ATOM 930 O O . ARG A 1 121 ? 15.781 14.636 11.091 1.00 82.31 121 ARG A O 1
ATOM 937 N N . LEU A 1 122 ? 14.628 13.080 12.215 1.00 82.75 122 LEU A N 1
ATOM 938 C CA . LEU A 1 122 ? 15.813 12.456 12.794 1.00 82.75 122 LEU A CA 1
ATOM 939 C C . LEU A 1 122 ? 16.659 11.767 11.714 1.00 82.75 122 LEU A C 1
ATOM 941 O O . LEU A 1 122 ? 17.874 11.924 11.720 1.00 82.75 122 LEU A O 1
ATOM 945 N N . ALA A 1 123 ? 16.027 11.053 10.781 1.00 83.06 123 ALA A N 1
ATOM 946 C CA . ALA A 1 123 ? 16.707 10.399 9.666 1.00 83.06 123 ALA A CA 1
ATOM 947 C C . ALA A 1 123 ? 17.406 11.408 8.739 1.00 83.06 123 ALA A C 1
ATOM 949 O O . ALA A 1 123 ? 18.549 11.180 8.358 1.00 83.06 123 ALA A O 1
ATOM 950 N N . GLU A 1 124 ? 16.756 12.536 8.440 1.00 84.31 124 GLU A N 1
ATOM 951 C CA . GLU A 1 124 ? 17.321 13.626 7.631 1.00 84.31 124 GLU A CA 1
ATOM 952 C C . GLU A 1 124 ? 18.552 14.249 8.307 1.00 84.31 124 GLU A C 1
ATOM 954 O O . GLU A 1 124 ? 19.625 14.291 7.713 1.00 84.31 124 GLU A O 1
ATOM 959 N N . ASN A 1 125 ? 18.452 14.588 9.598 1.00 84.44 125 ASN A N 1
ATOM 960 C CA . ASN A 1 125 ? 19.581 15.126 10.368 1.00 84.44 125 ASN A CA 1
ATOM 961 C C . ASN A 1 125 ? 20.763 14.147 10.459 1.00 84.44 125 ASN A C 1
ATOM 963 O O . ASN A 1 125 ? 21.923 14.555 10.440 1.00 84.44 125 ASN A O 1
ATOM 967 N N . ILE A 1 126 ? 20.473 12.850 10.601 1.00 80.50 126 ILE A N 1
ATOM 968 C CA . ILE A 1 126 ? 21.496 11.804 10.615 1.00 80.50 126 ILE A CA 1
ATOM 969 C C . ILE A 1 126 ? 22.189 11.738 9.250 1.00 80.50 126 ILE A C 1
ATOM 971 O O . ILE A 1 126 ? 23.414 11.658 9.194 1.00 80.50 126 ILE A O 1
ATOM 975 N N . GLN A 1 127 ? 21.425 11.791 8.159 1.00 78.06 127 GLN A N 1
ATOM 976 C CA . GLN A 1 127 ? 21.963 11.730 6.804 1.00 78.06 127 GLN A CA 1
ATOM 977 C C . GLN A 1 127 ? 22.832 12.950 6.470 1.00 78.06 127 GLN A C 1
ATOM 979 O O . GLN A 1 127 ? 23.904 12.771 5.895 1.00 78.06 127 GLN A O 1
ATOM 984 N N . ASP A 1 128 ? 22.432 14.150 6.894 1.00 82.00 128 ASP A N 1
ATOM 985 C CA . ASP A 1 128 ? 23.232 15.370 6.731 1.00 82.00 128 ASP A CA 1
ATOM 986 C C . ASP A 1 128 ? 24.548 15.295 7.517 1.00 82.00 128 ASP A C 1
ATOM 988 O O . ASP A 1 128 ? 25.618 15.555 6.967 1.00 82.00 128 ASP A O 1
ATOM 992 N N . ALA A 1 129 ? 24.500 14.846 8.777 1.00 77.06 129 ALA A N 1
ATOM 993 C CA . ALA A 1 129 ? 25.701 14.675 9.596 1.00 77.06 129 ALA A CA 1
ATOM 994 C C . ALA A 1 129 ? 26.659 13.611 9.023 1.00 77.06 129 ALA A C 1
ATOM 996 O O . ALA A 1 129 ? 27.879 13.790 9.054 1.00 77.06 129 ALA A O 1
ATOM 997 N N . TYR A 1 130 ? 26.128 12.512 8.473 1.00 74.00 130 TYR A N 1
ATOM 998 C CA . TYR A 1 130 ? 26.937 11.517 7.762 1.00 74.00 130 TYR A CA 1
ATOM 999 C C . TYR A 1 130 ? 27.503 12.057 6.444 1.00 74.00 130 TYR A C 1
ATOM 1001 O O . TYR A 1 130 ? 28.640 11.729 6.112 1.00 74.00 130 TYR A O 1
ATOM 1009 N N . GLY A 1 131 ? 26.755 12.885 5.710 1.00 79.44 131 GLY A N 1
ATOM 1010 C CA . GLY A 1 131 ? 27.220 13.521 4.475 1.00 79.44 131 GLY A CA 1
ATOM 1011 C C . GLY A 1 131 ? 28.372 14.499 4.712 1.00 79.44 131 GLY A C 1
ATOM 1012 O O . GLY A 1 131 ? 29.345 14.503 3.959 1.00 79.44 131 GLY A O 1
ATOM 1013 N N . GLU A 1 132 ? 28.312 15.274 5.795 1.00 80.69 132 GLU A N 1
ATOM 1014 C CA . GLU A 1 132 ? 29.389 16.188 6.189 1.00 80.69 132 GLU A CA 1
ATOM 1015 C C . GLU A 1 132 ? 30.629 15.434 6.697 1.00 80.69 132 GLU A C 1
ATOM 1017 O O . GLU A 1 132 ? 31.754 15.757 6.322 1.00 80.69 132 GLU A O 1
ATOM 1022 N N . ALA A 1 133 ? 30.451 14.358 7.468 1.00 77.44 133 ALA A N 1
ATOM 1023 C CA . ALA A 1 133 ? 31.568 13.501 7.868 1.00 77.44 133 ALA A CA 1
ATOM 1024 C C . ALA A 1 133 ? 32.221 12.785 6.667 1.00 77.44 133 ALA A C 1
ATOM 1026 O O . ALA A 1 133 ? 33.445 12.643 6.625 1.00 77.44 133 ALA A O 1
ATOM 1027 N N . ALA A 1 134 ? 31.421 12.351 5.687 1.00 74.94 134 ALA A N 1
ATOM 1028 C CA . ALA A 1 134 ? 31.908 11.713 4.468 1.00 74.94 134 ALA A CA 1
ATOM 1029 C C . ALA A 1 134 ? 32.691 12.692 3.579 1.00 74.94 134 ALA A C 1
ATOM 1031 O O . ALA A 1 134 ? 33.759 12.333 3.091 1.00 74.94 134 ALA A O 1
ATOM 1032 N N . SER A 1 135 ? 32.222 13.935 3.425 1.00 75.50 135 SER A N 1
ATOM 1033 C CA . SER A 1 135 ? 32.917 14.948 2.616 1.00 75.50 135 SER A CA 1
ATOM 1034 C C . SER A 1 135 ? 34.248 15.390 3.233 1.00 75.50 135 SER A C 1
ATOM 1036 O O . SER A 1 135 ? 35.213 15.624 2.507 1.00 75.50 135 SER A O 1
ATOM 1038 N N . ILE A 1 136 ? 34.338 15.434 4.567 1.00 77.81 136 ILE A N 1
ATOM 1039 C CA . ILE A 1 136 ? 35.601 15.683 5.275 1.00 77.81 136 ILE A CA 1
ATOM 1040 C C . ILE A 1 136 ? 36.568 14.510 5.078 1.00 77.81 136 ILE A C 1
ATOM 1042 O O . ILE A 1 136 ? 37.753 14.740 4.870 1.00 77.81 136 ILE A O 1
ATOM 1046 N N . ALA A 1 137 ? 36.087 13.264 5.110 1.00 70.44 137 ALA A N 1
ATOM 1047 C CA . ALA A 1 137 ? 36.922 12.086 4.866 1.00 70.44 137 ALA A CA 1
ATOM 1048 C C . ALA A 1 137 ? 37.401 11.974 3.405 1.00 70.44 137 ALA A C 1
ATOM 1050 O O . ALA A 1 137 ? 38.466 11.417 3.167 1.00 70.44 137 ALA A O 1
ATOM 1051 N N . GLU A 1 138 ? 36.639 12.503 2.444 1.00 68.50 138 GLU A N 1
ATOM 1052 C CA . GLU A 1 138 ? 37.005 12.537 1.020 1.00 68.50 138 GLU A CA 1
ATOM 1053 C C . GLU A 1 138 ? 38.006 13.662 0.685 1.00 68.50 138 GLU A C 1
ATOM 1055 O O . GLU A 1 138 ? 38.694 13.601 -0.332 1.00 68.50 138 GLU A O 1
ATOM 1060 N N . GLN A 1 139 ? 38.122 14.681 1.546 1.00 59.78 139 GLN A N 1
ATOM 1061 C CA . GLN A 1 139 ? 39.072 15.792 1.390 1.00 59.78 139 GLN A CA 1
ATOM 1062 C C . GLN A 1 139 ? 40.487 15.523 1.944 1.00 59.78 139 GLN A C 1
ATOM 1064 O O . GLN A 1 139 ? 41.351 16.391 1.791 1.00 59.78 139 GLN A O 1
ATOM 1069 N N . VAL A 1 140 ? 40.743 14.365 2.569 1.00 48.84 140 VAL A N 1
ATOM 1070 C CA . VAL A 1 140 ? 42.061 13.965 3.119 1.00 48.84 140 VAL A CA 1
ATOM 1071 C C . VAL A 1 140 ? 42.705 12.892 2.251 1.00 48.84 140 VAL A C 1
ATOM 1073 O O . VAL A 1 140 ? 43.918 13.029 1.972 1.00 48.84 140 VAL A O 1
#

Organism: Aegilops tauschii subsp. strangulata (NCBI:txid200361)

Secondary structure (DSSP, 8-state):
-HHHHHHHHHHHHHHHHHHHHHHHHHHHHHHHHHHHHHTS-HHHHHHHTT-HHHHHHHHHHHHHHHHIIIIIHHHHHHHHHHHHHHHHHHHHH-HHHHHHHHHHHHHHHHHHHHHHHHHHHHHHHHHHHHHHHHHHHHT-